Protein AF-A0A2N1RS63-F1 (afdb_monomer)

pLDDT: mean 92.83, std 6.6, range [53.0, 98.31]

Nearest PDB structures (foldseek):
  6zn5-assembly1_c  TM=2.636E-01  e=4.365E+00  Homo sapiens
  3guv-assembly1_A-2  TM=3.108E-01  e=6.113E+00  Streptococcus pneumoniae SP19-BS75
  8k2c-assembly1_Sa  TM=2.514E-01  e=6.538E+00  Homo sapiens
  7oyb-assembly1_a2  TM=2.329E-01  e=9.794E+00  Danio rerio

Mean predicted aligned error: 3.95 Å

Sequence (95 aa):
MKITLINPPIEDFYVTGIRRQPLGLLYIASALIKGGFKPVLLNCHSGKKSVMELPAEFSYLKPYINNSDPGIRFPYKNYTHYGMSWQEIERQIKD

Solvent-accessible surface area (backbone atoms only — not comparable to full-atom values): 584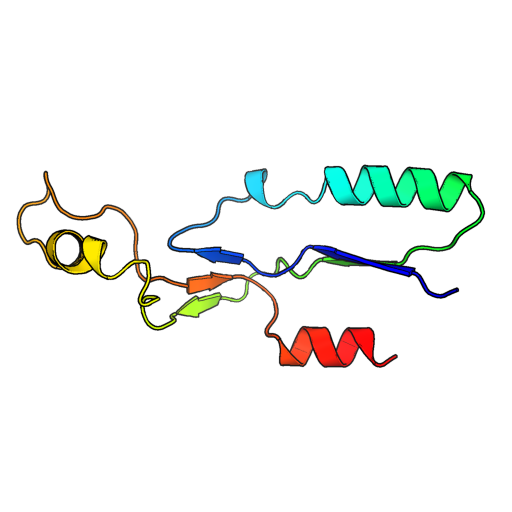7 Å² total; per-residue (Å²): 129,90,42,76,48,72,42,69,50,46,77,40,50,74,86,57,79,83,81,66,62,59,59,70,58,52,53,52,45,51,54,40,43,75,69,75,45,71,63,43,81,45,72,26,72,53,95,44,68,47,80,47,80,76,56,78,90,54,53,84,45,52,74,26,61,75,36,86,52,77,92,64,27,51,91,62,64,66,35,25,40,38,18,53,53,72,69,59,52,49,64,69,68,75,113

Structure (mmCIF, N/CA/C/O backbone):
data_AF-A0A2N1RS63-F1
#
_entry.id   AF-A0A2N1RS63-F1
#
loop_
_atom_site.group_PDB
_atom_site.id
_atom_site.type_symbol
_atom_site.label_atom_id
_atom_site.label_alt_id
_atom_site.label_comp_id
_atom_site.label_asym_id
_atom_site.label_entity_id
_atom_site.label_seq_id
_atom_site.pdbx_PDB_ins_code
_atom_site.Cartn_x
_atom_si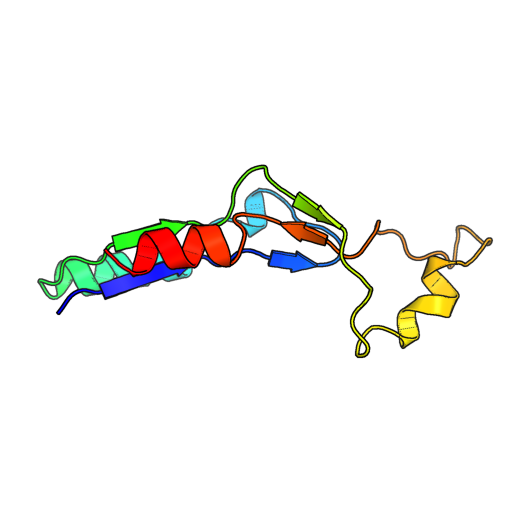te.Cartn_y
_atom_site.Cartn_z
_atom_site.occupancy
_atom_site.B_iso_or_equiv
_atom_site.auth_seq_id
_atom_site.auth_comp_id
_atom_site.auth_asym_id
_atom_site.auth_atom_id
_atom_site.pdbx_PDB_model_num
ATOM 1 N N . MET A 1 1 ? -16.466 -6.560 20.157 1.00 59.47 1 MET A N 1
ATOM 2 C CA . MET A 1 1 ? -15.737 -6.969 18.938 1.00 59.47 1 MET A CA 1
ATOM 3 C C . MET A 1 1 ? -14.688 -5.911 18.634 1.00 59.47 1 MET A C 1
ATOM 5 O O . MET A 1 1 ? -15.064 -4.748 18.531 1.00 59.47 1 MET A O 1
ATOM 9 N N . LYS A 1 2 ? -13.400 -6.273 18.569 1.00 85.50 2 LYS A N 1
ATOM 10 C CA . LYS A 1 2 ? -12.353 -5.369 18.066 1.00 85.50 2 LYS A CA 1
ATOM 11 C C . LYS A 1 2 ? -12.433 -5.384 16.533 1.00 85.50 2 LYS A C 1
ATOM 13 O O . LYS A 1 2 ? -12.480 -6.465 15.956 1.00 85.50 2 LYS A O 1
ATOM 18 N N . ILE A 1 3 ? -12.518 -4.217 15.894 1.00 95.06 3 ILE A N 1
ATOM 19 C CA . ILE A 1 3 ? -12.543 -4.091 14.429 1.00 95.06 3 ILE A CA 1
ATOM 20 C C . ILE A 1 3 ? -11.326 -3.273 14.018 1.00 95.06 3 ILE A C 1
ATOM 22 O O . ILE A 1 3 ? -11.190 -2.133 14.460 1.00 95.06 3 ILE A O 1
ATOM 26 N N . THR A 1 4 ? -10.491 -3.829 13.147 1.00 95.19 4 THR A N 1
ATOM 27 C CA . THR A 1 4 ? -9.344 -3.123 12.572 1.00 95.19 4 THR A CA 1
ATOM 28 C C . THR A 1 4 ? -9.540 -3.007 11.069 1.00 95.19 4 THR A C 1
ATOM 30 O O . THR A 1 4 ? -9.729 -4.001 10.373 1.00 95.19 4 THR A O 1
ATOM 33 N N . LEU A 1 5 ? -9.517 -1.778 10.573 1.00 96.50 5 LEU A N 1
ATOM 34 C CA . LEU A 1 5 ? -9.582 -1.441 9.160 1.00 96.50 5 LEU A CA 1
ATOM 35 C C . LEU A 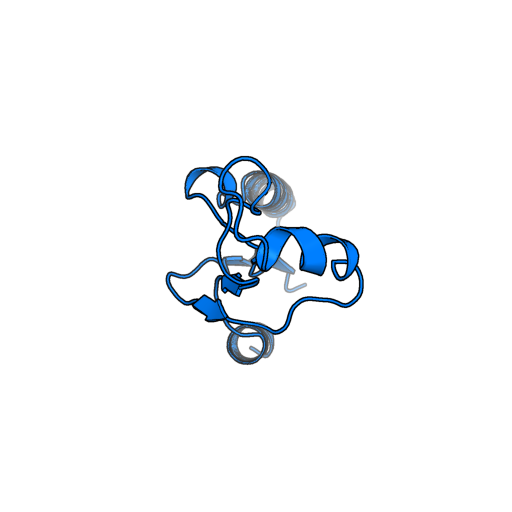1 5 ? -8.158 -1.199 8.678 1.00 96.50 5 LEU A C 1
ATOM 37 O O . LEU A 1 5 ? -7.496 -0.286 9.166 1.00 96.50 5 LEU A O 1
ATOM 41 N N . ILE A 1 6 ? -7.678 -2.016 7.747 1.00 95.62 6 ILE A N 1
ATOM 42 C CA . ILE A 1 6 ? -6.289 -1.966 7.289 1.00 95.62 6 ILE A CA 1
ATOM 43 C C . ILE A 1 6 ? -6.257 -1.359 5.894 1.00 95.62 6 ILE A C 1
ATOM 45 O O . ILE A 1 6 ? -6.887 -1.879 4.977 1.00 95.62 6 ILE A O 1
ATOM 49 N N . ASN A 1 7 ? -5.508 -0.270 5.739 1.00 95.81 7 ASN A N 1
ATOM 50 C CA . ASN A 1 7 ? -5.080 0.219 4.437 1.00 95.81 7 ASN A CA 1
ATOM 51 C C . ASN A 1 7 ? -3.689 -0.375 4.154 1.00 95.81 7 ASN A C 1
ATOM 53 O O . ASN A 1 7 ? -2.719 0.121 4.735 1.00 95.81 7 ASN A O 1
ATOM 57 N N . PRO A 1 8 ? -3.596 -1.466 3.374 1.00 95.44 8 PRO A N 1
ATOM 58 C CA . PRO A 1 8 ? -2.398 -2.301 3.290 1.00 95.44 8 PRO A CA 1
ATOM 59 C C . PRO A 1 8 ? -1.237 -1.592 2.577 1.00 95.44 8 PRO A C 1
ATOM 61 O O . PRO A 1 8 ? -1.451 -0.575 1.919 1.00 95.44 8 PRO A O 1
ATOM 64 N N . PRO A 1 9 ? 0.003 -2.101 2.690 1.00 95.88 9 PRO A N 1
ATOM 65 C CA . PRO A 1 9 ? 1.087 -1.675 1.812 1.00 95.88 9 PRO A CA 1
ATOM 66 C C . PRO A 1 9 ? 0.761 -2.023 0.349 1.00 95.88 9 PRO A C 1
ATOM 68 O O . PRO A 1 9 ? -0.117 -2.840 0.067 1.00 95.88 9 PRO A O 1
ATOM 71 N N . ILE A 1 10 ? 1.474 -1.397 -0.586 1.00 95.12 10 ILE A N 1
ATOM 72 C CA . ILE A 1 10 ? 1.281 -1.585 -2.031 1.00 9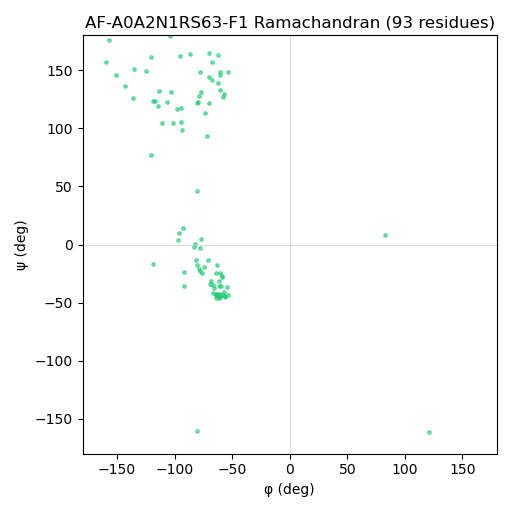5.12 10 ILE A CA 1
ATOM 73 C C . ILE A 1 10 ? 2.521 -2.250 -2.615 1.00 95.12 10 ILE A C 1
ATOM 75 O O . ILE A 1 10 ? 3.625 -1.764 -2.395 1.00 95.12 10 ILE A O 1
ATOM 79 N N . GLU A 1 11 ? 2.345 -3.294 -3.415 1.00 95.31 11 GLU A N 1
ATOM 80 C CA . GLU A 1 11 ? 3.416 -3.900 -4.208 1.00 95.31 11 GLU A CA 1
ATOM 81 C C . GLU A 1 11 ? 3.153 -3.615 -5.688 1.00 95.31 11 GLU A C 1
ATOM 83 O O . GLU A 1 11 ? 2.234 -4.167 -6.293 1.00 95.31 11 GLU A O 1
ATOM 88 N N . ASP A 1 12 ? 3.912 -2.678 -6.254 1.00 94.69 12 ASP A N 1
ATOM 89 C CA . ASP A 1 12 ? 3.719 -2.199 -7.626 1.00 94.69 12 ASP A CA 1
ATOM 90 C C . ASP A 1 12 ? 5.028 -1.593 -8.171 1.00 94.69 12 ASP A C 1
ATOM 92 O O . ASP A 1 12 ? 6.033 -1.475 -7.466 1.00 94.69 12 ASP A O 1
ATOM 96 N N . PHE A 1 13 ? 5.039 -1.179 -9.433 1.00 95.06 13 PHE A N 1
ATOM 97 C CA . PHE A 1 13 ? 6.160 -0.481 -10.062 1.00 95.06 13 PHE A CA 1
ATOM 98 C C . PHE A 1 13 ? 6.232 1.008 -9.699 1.00 95.06 13 PHE A C 1
ATOM 100 O O . PHE A 1 13 ? 7.282 1.641 -9.859 1.00 95.06 13 PHE A O 1
ATOM 107 N N . TYR A 1 14 ? 5.118 1.598 -9.253 1.00 91.12 14 TYR A N 1
ATOM 108 C CA . TYR A 1 14 ? 5.070 2.986 -8.804 1.00 91.12 14 TYR A CA 1
ATOM 109 C C . TYR A 1 14 ? 3.865 3.268 -7.900 1.00 91.12 14 TYR A C 1
ATOM 111 O O . TYR A 1 14 ? 2.830 2.619 -7.978 1.00 91.12 14 TYR A O 1
ATOM 119 N N . VAL A 1 15 ? 3.975 4.314 -7.077 1.00 90.38 15 VAL A N 1
ATOM 120 C CA . VAL 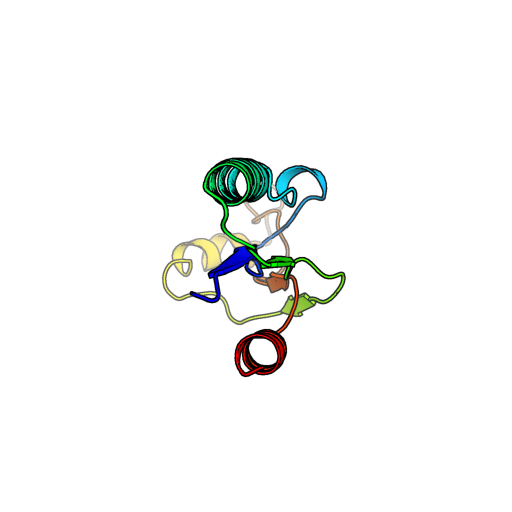A 1 15 ? 2.869 4.840 -6.262 1.00 90.38 15 VAL A CA 1
ATOM 121 C C . VAL A 1 15 ? 2.825 6.362 -6.337 1.00 90.38 15 VAL A C 1
ATOM 123 O O . VAL A 1 15 ? 3.852 7.023 -6.488 1.00 90.38 15 VAL A O 1
ATOM 126 N N . THR A 1 16 ? 1.632 6.943 -6.195 1.00 88.81 16 THR A N 1
ATOM 127 C CA . THR A 1 16 ? 1.441 8.403 -6.112 1.00 88.81 16 THR A CA 1
ATOM 128 C C . THR A 1 16 ? 0.689 8.775 -4.839 1.00 88.81 16 THR A C 1
ATOM 130 O O . THR A 1 16 ? -0.145 8.016 -4.354 1.00 88.81 16 THR A O 1
ATOM 133 N N . GLY A 1 17 ? 0.965 9.959 -4.284 1.00 84.06 17 GLY A N 1
ATOM 134 C CA . GLY A 1 17 ? 0.367 10.413 -3.023 1.00 84.06 17 GLY A CA 1
ATOM 135 C C . GLY A 1 17 ? -1.165 10.441 -3.024 1.00 84.06 17 GLY A C 1
ATOM 136 O O . GLY A 1 17 ? -1.781 10.019 -2.049 1.00 84.06 17 GLY A O 1
ATOM 137 N N . ILE A 1 18 ? -1.774 10.879 -4.128 1.00 85.00 18 ILE A N 1
ATOM 138 C CA . ILE A 1 18 ? -3.232 11.012 -4.247 1.00 85.00 18 ILE A CA 1
ATOM 139 C C . ILE A 1 18 ? -3.958 9.659 -4.246 1.00 85.00 18 ILE A C 1
ATOM 141 O O . ILE A 1 18 ? -5.051 9.551 -3.704 1.00 85.00 18 ILE A O 1
ATOM 145 N N . ARG A 1 19 ? -3.326 8.601 -4.772 1.00 80.88 19 ARG A N 1
ATOM 146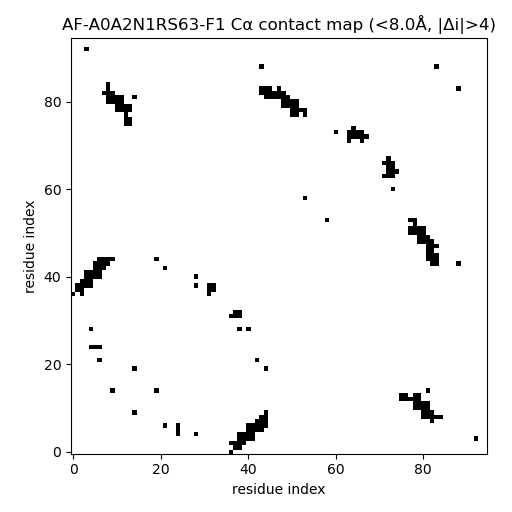 C CA . ARG A 1 19 ? -3.899 7.243 -4.824 1.00 80.88 19 ARG A CA 1
ATOM 147 C C . ARG A 1 19 ? -3.734 6.458 -3.520 1.00 80.88 19 ARG A C 1
ATOM 149 O O . ARG A 1 19 ? -4.166 5.319 -3.433 1.00 80.88 19 ARG A O 1
ATOM 156 N N . ARG A 1 20 ? -3.113 7.064 -2.504 1.00 87.50 20 ARG A N 1
ATOM 157 C CA . ARG A 1 20 ? -2.842 6.440 -1.201 1.00 87.50 20 ARG A CA 1
ATOM 158 C C . ARG A 1 20 ? -3.870 6.785 -0.123 1.00 87.50 20 ARG A C 1
ATOM 160 O O . ARG A 1 20 ? -3.669 6.398 1.026 1.00 87.50 20 ARG A O 1
ATOM 167 N N . GLN A 1 21 ? -4.922 7.529 -0.466 1.00 90.12 21 GLN A N 1
ATOM 168 C CA . GLN A 1 21 ? -5.942 7.964 0.486 1.00 90.12 21 GLN A CA 1
ATOM 169 C C . GLN A 1 21 ? -6.955 6.835 0.746 1.00 90.12 21 GLN A C 1
ATOM 171 O O . GLN A 1 21 ? -7.617 6.398 -0.197 1.00 90.12 21 GLN A O 1
ATOM 176 N N . PRO A 1 22 ? -7.146 6.383 1.999 1.00 94.44 22 PRO A N 1
ATOM 177 C CA . PRO A 1 22 ? -8.037 5.270 2.329 1.00 94.44 22 PRO A CA 1
ATOM 178 C C . PRO A 1 22 ? -9.517 5.697 2.398 1.00 94.44 22 PRO A C 1
ATOM 180 O O . PRO A 1 22 ? -10.221 5.355 3.344 1.00 94.44 22 PRO A O 1
ATOM 183 N N . LEU A 1 23 ? -10.010 6.465 1.418 1.00 94.44 23 LEU A N 1
ATOM 184 C CA . LEU A 1 23 ? -11.345 7.087 1.458 1.00 94.44 23 LEU A CA 1
ATOM 185 C C . LEU A 1 23 ? -12.473 6.067 1.673 1.00 94.44 23 LEU A C 1
ATOM 187 O O . LEU A 1 23 ? -13.334 6.274 2.524 1.00 94.44 23 LEU A O 1
ATOM 191 N N . GLY A 1 24 ? -12.429 4.932 0.968 1.00 95.00 24 GLY A N 1
ATOM 192 C CA . GLY A 1 24 ? -13.403 3.852 1.151 1.00 95.00 24 GLY A CA 1
ATOM 193 C C . GLY A 1 24 ? -13.404 3.284 2.5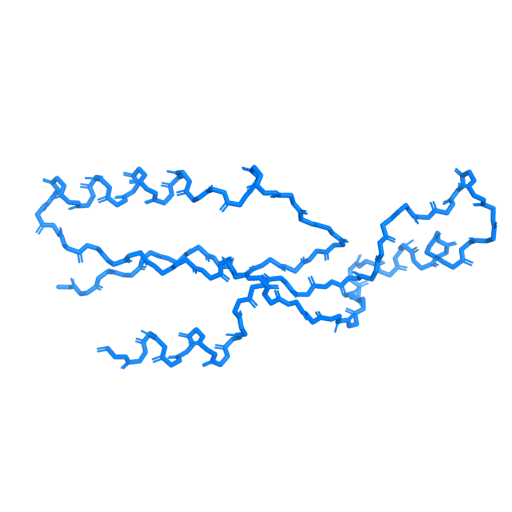75 1.00 95.00 24 GLY A C 1
ATOM 194 O O . GLY A 1 24 ? -14.466 3.105 3.169 1.00 95.00 24 GLY A O 1
ATOM 195 N N . LEU A 1 25 ? -12.221 3.080 3.167 1.00 96.69 25 LEU A N 1
ATOM 196 C CA . LEU A 1 25 ? -12.096 2.615 4.553 1.00 96.69 25 LEU A CA 1
ATOM 197 C C . LEU A 1 25 ? -12.597 3.661 5.551 1.00 96.69 25 LEU A C 1
ATOM 199 O O . LEU A 1 25 ? -13.200 3.289 6.552 1.00 96.69 25 LEU A O 1
ATOM 203 N N . LEU A 1 26 ? -12.406 4.955 5.280 1.00 97.19 26 LEU A N 1
ATOM 204 C CA . LEU A 1 26 ? -12.945 6.029 6.119 1.00 97.19 26 LEU A CA 1
ATOM 205 C C . LEU A 1 26 ? -14.481 6.061 6.092 1.00 97.19 26 LEU A C 1
ATOM 207 O O . LEU A 1 26 ? -15.104 6.272 7.134 1.00 97.19 26 LEU A O 1
ATOM 211 N N . TYR A 1 27 ? -15.108 5.790 4.942 1.00 98.06 27 TYR A N 1
ATOM 212 C CA . TYR A 1 27 ? -16.565 5.641 4.869 1.00 98.06 27 TYR A CA 1
ATOM 213 C C . TYR A 1 27 ? -17.061 4.437 5.675 1.00 98.06 27 TYR A C 1
ATOM 215 O O . TYR A 1 27 ? -18.017 4.568 6.441 1.00 98.06 27 TYR A O 1
ATOM 223 N N . ILE A 1 28 ? -16.376 3.294 5.575 1.00 98.06 28 ILE A N 1
ATOM 224 C CA . ILE A 1 28 ? -16.682 2.101 6.379 1.00 98.06 28 ILE A CA 1
ATOM 225 C C . ILE A 1 28 ? -16.514 2.402 7.874 1.00 98.06 28 ILE A C 1
ATOM 227 O O . ILE A 1 28 ? -17.402 2.092 8.667 1.00 98.06 28 ILE A O 1
ATOM 231 N N . ALA A 1 29 ? -15.420 3.063 8.264 1.00 97.75 29 ALA A N 1
ATOM 232 C CA . ALA A 1 29 ? -15.176 3.475 9.643 1.00 97.75 29 ALA A CA 1
ATOM 233 C C . ALA A 1 29 ? -16.323 4.343 10.174 1.00 97.75 29 ALA A C 1
ATOM 235 O O . ALA A 1 29 ? -16.828 4.095 11.267 1.00 97.75 29 ALA A O 1
ATOM 236 N N . SER A 1 30 ? -16.783 5.317 9.382 1.00 98.19 30 SER A N 1
ATOM 237 C CA . SER A 1 30 ? -17.904 6.187 9.747 1.00 98.19 30 SER A CA 1
ATOM 238 C C . SER A 1 30 ? -19.201 5.402 9.968 1.00 98.19 30 SER A C 1
ATOM 240 O O . SER A 1 30 ? -19.889 5.625 10.965 1.00 98.19 30 SER A O 1
ATOM 242 N N . ALA A 1 31 ? -19.522 4.456 9.081 1.00 98.31 31 ALA A N 1
ATOM 243 C CA . ALA A 1 31 ? -20.706 3.610 9.220 1.00 98.31 31 ALA A CA 1
ATOM 244 C C . ALA A 1 31 ? -20.645 2.739 10.488 1.00 98.31 31 ALA A C 1
ATOM 246 O O . ALA A 1 31 ? -21.623 2.657 11.230 1.00 98.31 31 ALA A O 1
ATOM 247 N N . LEU A 1 32 ? -19.481 2.155 10.785 1.00 97.81 32 LEU A N 1
ATOM 248 C CA . LEU A 1 32 ? -19.255 1.362 11.995 1.00 97.81 32 LEU A CA 1
ATOM 249 C C . LEU A 1 32 ? -19.380 2.201 13.273 1.00 97.81 32 LEU A C 1
ATOM 251 O O . LEU A 1 32 ? -20.024 1.766 14.225 1.00 97.81 32 LEU A O 1
ATOM 255 N N . ILE A 1 33 ? -18.820 3.414 13.281 1.00 97.69 33 ILE A N 1
ATOM 256 C CA . ILE A 1 33 ? -18.943 4.353 14.406 1.00 97.69 33 ILE A CA 1
ATOM 257 C C . ILE A 1 33 ? -20.416 4.702 14.655 1.00 97.69 33 ILE A C 1
ATOM 259 O O . ILE A 1 33 ? -20.873 4.648 15.795 1.00 97.69 33 ILE A O 1
ATOM 263 N N . LYS A 1 34 ? -21.188 4.993 13.597 1.00 98.25 34 LYS A N 1
ATOM 264 C CA . LYS A 1 34 ? -22.639 5.237 13.703 1.00 98.25 34 LYS A CA 1
ATOM 265 C C . LYS A 1 34 ? -23.406 4.023 14.235 1.00 98.25 34 LYS A C 1
ATOM 267 O O . LYS A 1 34 ? -24.402 4.198 14.927 1.00 98.25 34 LYS A O 1
ATOM 272 N N . GLY A 1 35 ? -22.930 2.813 13.947 1.00 96.88 35 GLY A N 1
ATOM 273 C CA . GLY A 1 35 ? -23.464 1.559 14.483 1.00 96.88 35 GLY A CA 1
ATOM 274 C C . GLY A 1 35 ? -23.054 1.243 15.928 1.00 96.88 35 GLY A C 1
ATOM 275 O O . GLY A 1 35 ? -23.362 0.157 16.407 1.00 96.88 35 GLY A O 1
ATOM 276 N N . GLY A 1 36 ? -22.343 2.141 16.621 1.00 97.44 36 GLY A N 1
ATOM 277 C CA . GLY A 1 36 ? -21.903 1.941 18.007 1.00 97.44 36 GLY A CA 1
ATOM 278 C C . GLY A 1 36 ? -20.615 1.125 18.163 1.00 97.44 36 GLY A C 1
ATOM 279 O O . GLY A 1 36 ? -20.228 0.789 19.285 1.00 97.44 36 GLY A O 1
ATOM 280 N N . PHE A 1 37 ? -19.921 0.813 17.066 1.00 97.69 37 PHE A N 1
ATOM 281 C CA . PHE A 1 37 ? -18.622 0.142 17.104 1.00 97.69 37 PHE A CA 1
ATOM 282 C C . PHE A 1 37 ? -17.470 1.145 17.248 1.00 97.69 37 PHE A C 1
ATOM 284 O O . PHE A 1 37 ? -17.607 2.339 16.994 1.00 97.69 37 PHE A O 1
ATOM 291 N N . LYS A 1 38 ? -16.294 0.639 17.631 1.00 96.06 38 LYS A N 1
ATOM 292 C CA . LYS A 1 38 ? -15.057 1.422 17.765 1.00 96.06 38 LYS A CA 1
ATOM 293 C C . LYS A 1 38 ? -13.978 0.848 16.837 1.00 96.06 38 LYS A C 1
ATOM 295 O O . LYS A 1 38 ? -13.136 0.085 17.312 1.00 96.06 38 LYS A O 1
ATOM 300 N N . PRO A 1 39 ? -14.041 1.115 15.518 1.00 96.44 39 PRO A N 1
ATOM 301 C CA . PRO A 1 39 ? -13.026 0.636 14.591 1.00 96.44 39 PRO A CA 1
ATOM 302 C C . PRO A 1 39 ? -11.699 1.375 14.798 1.00 96.44 39 PRO A C 1
ATOM 304 O O . PRO A 1 39 ? -11.683 2.580 15.046 1.00 96.44 39 PRO A O 1
ATOM 307 N N . VAL A 1 40 ? -10.590 0.661 14.638 1.00 95.38 40 VAL A N 1
ATOM 308 C CA . VAL A 1 40 ? -9.237 1.226 14.573 1.00 95.38 40 VAL A CA 1
ATOM 309 C C . VAL A 1 40 ? -8.793 1.234 13.115 1.00 95.38 40 VAL A C 1
ATOM 311 O O . VAL A 1 40 ? -8.925 0.225 12.428 1.00 95.38 40 VAL A O 1
ATOM 314 N N . LEU A 1 41 ? -8.275 2.362 12.628 1.00 95.12 41 LEU A N 1
ATOM 315 C CA . LEU A 1 41 ? -7.686 2.450 11.292 1.00 95.12 41 LEU A CA 1
ATOM 316 C C . LEU A 1 41 ? -6.173 2.231 11.381 1.00 95.12 41 LEU A C 1
ATOM 318 O O . LEU A 1 41 ? -5.465 3.044 11.971 1.00 95.12 41 LEU A O 1
ATOM 322 N N . LEU A 1 42 ? -5.687 1.177 10.735 1.00 95.62 42 LEU A N 1
ATOM 323 C CA . LEU A 1 42 ? -4.271 0.914 10.526 1.00 95.62 42 LEU A CA 1
ATOM 324 C C . LEU A 1 42 ? -3.892 1.314 9.098 1.00 95.62 42 LEU A C 1
ATOM 326 O O . LEU A 1 42 ? -4.219 0.621 8.136 1.00 95.62 42 LEU A O 1
ATOM 330 N N . ASN A 1 43 ? -3.209 2.451 8.952 1.00 94.94 43 ASN A N 1
ATOM 331 C CA . ASN A 1 43 ? -2.713 2.906 7.658 1.00 94.94 43 ASN A CA 1
ATOM 332 C C . ASN A 1 43 ? -1.258 2.472 7.435 1.00 94.94 43 ASN A C 1
ATOM 334 O O . ASN A 1 43 ? -0.341 3.076 7.986 1.00 94.94 43 ASN A O 1
ATOM 338 N N . CYS A 1 44 ? -1.044 1.463 6.589 1.00 95.75 44 CYS A N 1
ATOM 339 C CA . CYS A 1 44 ? 0.279 0.907 6.305 1.00 95.75 44 CYS A CA 1
ATOM 340 C C . CYS A 1 44 ? 1.060 1.692 5.240 1.00 95.75 44 CYS A C 1
ATOM 342 O O . CYS A 1 44 ? 2.214 1.365 4.956 1.00 95.75 44 CYS A O 1
ATOM 344 N N . HIS A 1 45 ? 0.478 2.740 4.649 1.00 93.88 45 HIS A N 1
ATOM 345 C CA . HIS A 1 45 ? 1.188 3.620 3.723 1.00 93.88 45 HIS A CA 1
ATOM 346 C C . HIS A 1 45 ? 2.195 4.501 4.480 1.00 93.88 45 HIS A C 1
ATOM 348 O O . HIS A 1 45 ? 1.868 5.589 4.950 1.00 93.88 45 HIS A O 1
ATOM 354 N N . SER A 1 46 ? 3.441 4.039 4.565 1.00 88.00 46 SER A N 1
ATOM 355 C CA . SER A 1 46 ? 4.571 4.780 5.135 1.00 88.00 46 SER A CA 1
ATOM 356 C C . SER A 1 46 ? 5.503 5.334 4.040 1.00 88.00 46 SER A C 1
ATOM 358 O O . SER A 1 46 ? 5.275 5.149 2.843 1.00 88.00 46 SER A O 1
ATOM 360 N N . GLY A 1 47 ? 6.564 6.045 4.438 1.00 88.31 47 GLY A N 1
ATOM 361 C CA . GLY A 1 47 ? 7.636 6.470 3.525 1.00 88.31 47 GLY A CA 1
ATOM 362 C C . GLY A 1 47 ? 8.635 5.361 3.169 1.00 88.31 47 GLY A C 1
ATOM 363 O O . GLY A 1 47 ? 9.557 5.606 2.392 1.00 88.31 47 GLY A O 1
ATOM 364 N N . LYS A 1 48 ? 8.484 4.160 3.745 1.00 93.62 48 LYS A N 1
ATOM 365 C CA . LYS A 1 48 ? 9.391 3.031 3.527 1.00 93.62 48 LYS A CA 1
ATOM 366 C C . LYS A 1 48 ? 9.113 2.363 2.185 1.00 93.62 48 LYS A C 1
ATOM 368 O O . LYS A 1 48 ? 7.977 2.334 1.709 1.00 93.62 48 LYS A O 1
ATOM 373 N N . LYS A 1 49 ? 10.171 1.821 1.585 1.00 94.56 49 LYS A N 1
ATOM 374 C CA . LYS A 1 49 ? 10.080 1.004 0.379 1.00 94.56 49 LYS A CA 1
ATOM 375 C C . LYS A 1 49 ? 11.203 -0.022 0.318 1.00 94.56 49 LYS A C 1
ATOM 377 O O . LYS A 1 49 ? 12.326 0.286 0.719 1.00 94.56 49 LYS A O 1
ATOM 382 N N . SER A 1 50 ? 10.916 -1.189 -0.238 1.00 95.75 50 SER A N 1
ATOM 383 C CA . SER A 1 50 ? 11.906 -2.230 -0.515 1.00 95.75 50 SER A CA 1
ATOM 384 C C . SER A 1 50 ? 11.676 -2.804 -1.905 1.00 95.75 50 SER A C 1
ATOM 386 O O . SER A 1 50 ? 10.568 -3.220 -2.234 1.00 95.75 50 SER A O 1
ATOM 388 N N . VAL A 1 51 ? 12.725 -2.799 -2.726 1.00 96.00 51 VAL A N 1
ATOM 389 C CA . VAL A 1 51 ? 12.695 -3.433 -4.049 1.00 96.00 51 VAL A CA 1
ATOM 390 C C . VAL A 1 51 ? 12.469 -4.933 -3.874 1.00 96.00 51 VAL A C 1
ATOM 392 O O . VAL A 1 51 ? 13.042 -5.538 -2.969 1.00 96.00 51 VAL A O 1
ATOM 395 N N . MET A 1 52 ? 11.634 -5.503 -4.735 1.00 95.31 52 MET A N 1
ATOM 396 C CA . MET A 1 52 ? 11.295 -6.919 -4.757 1.00 95.31 52 MET A CA 1
ATOM 397 C C . MET A 1 52 ? 11.665 -7.536 -6.102 1.00 95.31 52 MET A C 1
ATOM 399 O O . MET A 1 52 ? 11.816 -6.839 -7.108 1.00 95.31 52 MET A O 1
ATOM 403 N N . GLU A 1 53 ? 11.761 -8.862 -6.109 1.00 95.06 53 GLU A N 1
ATOM 404 C CA . GLU A 1 53 ? 11.768 -9.632 -7.347 1.00 95.06 53 GLU A CA 1
ATOM 405 C C . GLU A 1 53 ? 10.468 -9.412 -8.125 1.00 95.06 53 GLU A C 1
ATOM 407 O O . GLU A 1 53 ? 9.405 -9.190 -7.544 1.00 95.06 53 GLU A O 1
ATOM 412 N N . LEU A 1 54 ? 10.563 -9.481 -9.452 1.00 95.00 54 LEU A N 1
ATOM 413 C CA . LEU A 1 54 ? 9.414 -9.351 -10.340 1.00 95.00 54 LEU A CA 1
ATOM 414 C C . LEU A 1 54 ? 8.510 -10.597 -10.214 1.00 95.00 54 LEU A C 1
ATOM 416 O O . LEU A 1 54 ? 8.990 -11.697 -10.506 1.00 95.00 54 LEU A O 1
ATOM 420 N N . PRO A 1 55 ? 7.220 -10.449 -9.851 1.00 95.88 55 PRO A N 1
ATOM 421 C CA . PRO A 1 55 ? 6.267 -11.556 -9.809 1.00 95.88 55 PRO A CA 1
ATOM 422 C C . PRO A 1 55 ? 6.200 -12.332 -11.127 1.00 95.88 55 PRO A C 1
ATOM 424 O O . PRO A 1 55 ? 6.370 -11.767 -12.215 1.00 95.88 55 PRO A O 1
ATOM 427 N N . ALA A 1 56 ? 5.929 -13.635 -11.039 1.00 96.06 56 ALA A N 1
ATOM 428 C CA . ALA A 1 56 ? 5.898 -14.518 -12.203 1.00 96.06 56 ALA A CA 1
ATOM 429 C C . ALA A 1 56 ? 4.851 -14.061 -13.231 1.00 96.06 56 ALA A C 1
ATOM 431 O O . ALA A 1 56 ? 5.111 -14.098 -14.436 1.00 96.06 56 ALA A O 1
ATOM 432 N N . GLU A 1 57 ? 3.728 -13.539 -12.746 1.00 96.19 57 GLU A N 1
ATOM 433 C CA . GLU A 1 57 ? 2.610 -12.964 -13.491 1.00 96.19 57 GLU A CA 1
ATOM 434 C C . GLU A 1 57 ? 3.042 -11.789 -14.374 1.00 96.19 57 GLU A C 1
ATOM 436 O O . GLU A 1 57 ? 2.461 -11.570 -15.433 1.00 96.19 57 GLU A O 1
ATOM 441 N N . PHE A 1 58 ? 4.100 -11.071 -13.988 1.00 95.25 58 PHE A N 1
ATOM 442 C CA . PHE A 1 58 ? 4.665 -9.956 -14.746 1.00 95.25 58 PHE A CA 1
ATOM 443 C C . PHE A 1 58 ? 5.857 -10.353 -15.621 1.00 95.25 58 PHE A C 1
ATOM 445 O O . PHE A 1 58 ? 6.508 -9.489 -16.208 1.00 95.25 58 PHE A O 1
ATOM 452 N N . SER A 1 59 ? 6.145 -11.649 -15.785 1.00 93.75 59 SER A N 1
ATOM 453 C CA . SER A 1 59 ? 7.274 -12.108 -16.610 1.00 93.75 59 SER A CA 1
ATOM 454 C C . SER A 1 59 ? 7.196 -11.639 -18.065 1.00 93.75 59 SER A C 1
ATOM 456 O O . SER A 1 59 ? 8.238 -11.452 -18.692 1.00 93.75 59 SER A O 1
ATOM 458 N N . TYR A 1 60 ? 5.991 -11.384 -18.588 1.00 93.81 60 TYR A N 1
ATOM 459 C CA . TYR A 1 60 ? 5.788 -10.823 -19.927 1.00 93.81 60 TYR A CA 1
ATOM 460 C C . TYR A 1 60 ? 6.379 -9.412 -20.089 1.00 93.81 60 TYR A C 1
ATOM 462 O O . TYR A 1 60 ? 6.606 -8.976 -21.214 1.00 93.81 60 TYR A O 1
ATOM 470 N N . LEU A 1 61 ? 6.667 -8.704 -18.989 1.00 94.44 61 LEU A N 1
ATOM 471 C CA . LEU A 1 61 ? 7.298 -7.384 -19.008 1.00 94.44 61 LEU A CA 1
ATOM 472 C C . LEU A 1 61 ? 8.821 -7.445 -19.185 1.00 94.44 61 LEU A C 1
ATOM 474 O O . LEU A 1 61 ? 9.421 -6.443 -19.568 1.00 94.44 61 LEU A O 1
ATOM 478 N N . LYS A 1 62 ? 9.467 -8.599 -18.953 1.00 92.19 62 LYS A N 1
ATOM 479 C CA . LYS A 1 62 ? 10.937 -8.740 -19.012 1.00 92.19 62 LYS A CA 1
ATOM 480 C C . LYS A 1 62 ? 11.560 -8.245 -20.331 1.00 92.19 62 LYS A C 1
ATOM 482 O O . LYS A 1 62 ? 12.560 -7.528 -20.246 1.00 92.19 62 LYS A O 1
ATOM 487 N N . PRO A 1 63 ? 10.992 -8.533 -21.524 1.00 92.56 63 PRO A N 1
ATOM 488 C CA . PRO A 1 63 ? 11.525 -8.014 -22.787 1.00 92.56 63 PRO A CA 1
ATOM 489 C C . PRO A 1 63 ? 11.463 -6.484 -22.908 1.00 92.56 63 PRO A C 1
ATOM 491 O O . PRO A 1 63 ? 12.248 -5.902 -23.649 1.00 92.56 63 PRO A O 1
ATOM 494 N N . TYR A 1 64 ? 10.545 -5.831 -22.189 1.00 94.00 64 TYR A N 1
ATOM 495 C CA . TYR A 1 64 ? 10.356 -4.377 -22.207 1.00 94.00 64 TYR A CA 1
ATOM 496 C C . TYR A 1 64 ? 11.177 -3.676 -21.119 1.00 94.00 64 TYR A C 1
ATOM 498 O O . TYR A 1 64 ? 11.691 -2.585 -21.344 1.00 94.00 64 TYR A O 1
ATOM 506 N N . ILE A 1 65 ? 11.337 -4.298 -19.947 1.00 91.69 65 ILE A N 1
ATOM 507 C CA . ILE A 1 65 ? 12.134 -3.758 -18.832 1.00 91.69 65 ILE A CA 1
ATOM 508 C C . ILE A 1 65 ? 13.610 -3.633 -19.224 1.00 91.69 65 ILE A C 1
ATOM 510 O O . ILE A 1 65 ? 14.226 -2.598 -18.980 1.00 91.69 65 ILE A O 1
ATOM 514 N N . ASN A 1 66 ? 14.159 -4.653 -19.886 1.00 84.44 66 ASN A N 1
ATOM 515 C CA . ASN A 1 66 ? 15.566 -4.687 -20.295 1.00 84.44 66 ASN A CA 1
ATOM 516 C C . ASN A 1 66 ? 15.796 -4.154 -21.721 1.00 84.44 66 ASN A C 1
ATOM 518 O O . ASN A 1 66 ? 16.852 -4.394 -22.304 1.00 84.44 66 ASN A O 1
ATOM 522 N N . ASN A 1 67 ? 14.811 -3.465 -22.308 1.00 91.38 67 ASN A N 1
ATOM 523 C CA . ASN A 1 67 ? 14.903 -2.998 -23.687 1.00 91.38 67 ASN A CA 1
ATOM 524 C C . ASN A 1 67 ? 15.800 -1.755 -23.801 1.00 91.38 67 ASN A C 1
ATOM 526 O O . ASN A 1 67 ? 15.643 -0.787 -23.051 1.00 91.38 67 ASN A O 1
ATOM 530 N N . SER A 1 68 ? 16.733 -1.769 -24.753 1.00 90.75 68 SER A N 1
ATOM 531 C CA . SER A 1 68 ? 17.618 -0.636 -25.029 1.00 90.75 68 SER A CA 1
ATOM 532 C C . SER A 1 68 ? 16.921 0.496 -25.790 1.00 90.75 68 SER A C 1
ATOM 534 O O . SER A 1 68 ? 17.338 1.644 -25.639 1.00 90.75 68 SER A O 1
ATOM 536 N N . ASP A 1 69 ? 15.853 0.209 -26.545 1.00 94.81 69 ASP A N 1
ATOM 537 C CA . ASP A 1 69 ? 15.054 1.201 -27.269 1.00 94.81 69 ASP A CA 1
ATOM 538 C C . ASP A 1 69 ? 14.168 2.008 -26.296 1.00 94.81 69 ASP A C 1
ATOM 540 O O . ASP A 1 69 ? 13.222 1.458 -25.720 1.00 94.81 69 ASP A O 1
ATOM 544 N N . PRO A 1 70 ? 14.411 3.321 -26.109 1.00 88.94 70 PRO A N 1
ATOM 545 C CA . PRO A 1 70 ? 13.607 4.156 -25.221 1.00 88.94 70 PRO A CA 1
ATOM 546 C C . PRO A 1 70 ? 12.123 4.249 -25.601 1.00 88.94 70 PRO A C 1
ATOM 548 O O . PRO A 1 70 ? 11.316 4.530 -24.719 1.00 88.94 70 PRO A O 1
ATOM 551 N N . GLY A 1 71 ? 11.759 4.037 -26.872 1.00 91.44 71 GLY A N 1
ATOM 552 C CA . GLY A 1 71 ? 10.370 4.086 -27.339 1.00 91.44 71 GLY A CA 1
ATOM 553 C C . GLY A 1 71 ? 9.535 2.873 -26.923 1.00 91.44 71 GLY A C 1
ATOM 554 O O . GLY A 1 71 ? 8.309 2.945 -26.911 1.00 91.44 71 GLY A O 1
ATOM 555 N N . ILE A 1 72 ? 10.198 1.771 -26.561 1.00 89.88 72 ILE A N 1
ATOM 556 C CA . ILE A 1 72 ? 9.574 0.485 -26.206 1.00 89.88 72 ILE A CA 1
ATOM 557 C C . ILE A 1 72 ? 9.908 0.087 -24.759 1.00 89.88 72 ILE A C 1
ATOM 559 O O . ILE A 1 72 ? 9.236 -0.759 -24.162 1.00 89.88 72 ILE A O 1
ATOM 563 N N . ARG A 1 73 ? 10.937 0.705 -24.166 1.00 94.44 73 ARG A N 1
ATOM 564 C CA . ARG A 1 73 ? 11.371 0.431 -22.799 1.00 94.44 73 ARG A CA 1
ATOM 565 C C . ARG A 1 73 ? 10.267 0.737 -21.794 1.00 94.44 73 ARG A C 1
ATOM 567 O O . ARG A 1 73 ? 9.671 1.814 -21.794 1.00 94.44 73 ARG A O 1
ATOM 574 N N . PHE A 1 74 ? 10.055 -0.204 -20.881 1.00 94.25 74 PHE A N 1
ATOM 575 C CA . PHE A 1 74 ? 9.107 -0.050 -19.788 1.00 94.25 74 PHE A CA 1
ATOM 576 C C . PHE A 1 74 ? 9.462 1.190 -18.941 1.00 94.25 74 PHE A C 1
ATOM 578 O O . PHE A 1 74 ? 10.611 1.331 -18.515 1.00 94.25 74 PHE A O 1
ATOM 585 N N . PRO A 1 75 ? 8.514 2.113 -18.701 1.00 91.00 75 PRO A N 1
ATOM 586 C CA . PRO A 1 75 ? 8.841 3.438 -18.173 1.00 91.00 75 PRO A CA 1
ATOM 587 C C . PRO A 1 75 ? 9.041 3.470 -16.652 1.00 91.00 75 P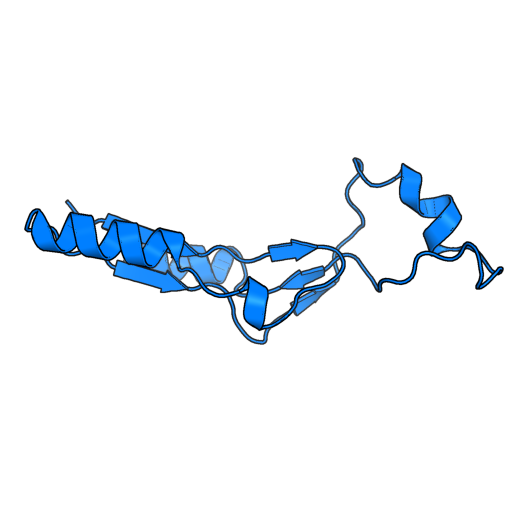RO A C 1
ATOM 589 O O . PRO A 1 75 ? 9.528 4.469 -16.118 1.00 91.00 75 PRO A O 1
ATOM 592 N N . TYR A 1 76 ? 8.644 2.415 -15.939 1.00 91.50 76 TYR A N 1
ATOM 593 C CA . TYR A 1 76 ? 8.712 2.370 -14.482 1.00 91.50 76 TYR A CA 1
ATOM 594 C C . TYR A 1 76 ? 9.985 1.682 -13.979 1.00 91.50 76 TYR A C 1
ATOM 596 O O . TYR A 1 76 ? 10.687 0.993 -14.716 1.00 91.50 76 TYR A O 1
ATOM 604 N N . LYS A 1 77 ? 10.297 1.917 -12.699 1.00 84.12 77 LYS A N 1
ATOM 605 C CA . LYS A 1 77 ? 11.465 1.340 -12.020 1.00 84.12 77 LYS A CA 1
ATOM 606 C C . LYS A 1 77 ? 11.168 -0.098 -11.572 1.00 84.12 77 LYS A C 1
ATOM 608 O O . LYS A 1 77 ? 10.255 -0.741 -12.071 1.00 84.12 77 LYS A O 1
ATOM 613 N N . ASN A 1 78 ? 11.950 -0.597 -10.622 1.00 93.00 78 ASN A N 1
ATOM 614 C CA . ASN A 1 78 ? 11.788 -1.933 -10.068 1.00 93.00 78 ASN A CA 1
ATOM 615 C C . ASN A 1 78 ? 10.421 -2.114 -9.399 1.00 93.00 78 ASN A C 1
ATOM 617 O O . ASN A 1 78 ? 9.923 -1.198 -8.735 1.00 93.00 78 ASN A O 1
ATOM 621 N N . TYR A 1 79 ? 9.882 -3.328 -9.501 1.00 96.31 79 TYR A N 1
ATOM 622 C CA . TYR A 1 79 ? 8.761 -3.758 -8.675 1.00 96.31 79 TYR A CA 1
ATOM 623 C C . TYR A 1 79 ? 9.141 -3.612 -7.196 1.00 96.31 79 TYR A C 1
ATOM 625 O O . TYR A 1 79 ? 10.246 -3.973 -6.783 1.00 96.31 79 TYR A O 1
ATOM 633 N N . THR A 1 80 ? 8.289 -2.957 -6.417 1.00 96.50 80 THR A N 1
ATOM 634 C CA . THR A 1 80 ? 8.658 -2.441 -5.100 1.00 96.50 80 THR A CA 1
ATOM 635 C C . THR A 1 80 ? 7.496 -2.592 -4.129 1.00 96.50 80 THR A C 1
ATOM 637 O O . THR A 1 80 ? 6.366 -2.229 -4.441 1.00 96.50 80 THR A O 1
ATOM 640 N N . HIS A 1 81 ? 7.803 -3.044 -2.916 1.00 96.88 81 HIS A N 1
ATOM 641 C CA . HIS A 1 81 ? 6.916 -2.951 -1.765 1.00 96.88 81 HIS A CA 1
ATOM 642 C C . HIS A 1 81 ? 6.981 -1.539 -1.184 1.00 96.88 81 HIS A C 1
ATOM 644 O O . HIS A 1 81 ? 8.056 -1.069 -0.806 1.00 96.88 81 HIS A O 1
ATOM 650 N N . TYR A 1 82 ? 5.843 -0.863 -1.093 1.00 96.12 82 TYR A N 1
ATOM 651 C CA . TYR A 1 82 ? 5.681 0.480 -0.552 1.00 96.12 82 TYR A CA 1
ATOM 652 C C . TYR A 1 82 ? 4.837 0.435 0.717 1.00 96.12 82 TYR A C 1
ATOM 654 O O . TYR A 1 82 ? 3.650 0.109 0.677 1.00 96.12 82 TYR A O 1
ATOM 662 N N . GLY A 1 83 ? 5.425 0.864 1.831 1.00 95.56 83 GLY A N 1
ATOM 663 C CA . GLY A 1 83 ? 4.749 0.917 3.118 1.00 95.56 83 GLY A CA 1
ATOM 664 C C . GLY A 1 83 ? 5.424 0.080 4.195 1.00 95.56 83 GLY A C 1
ATOM 665 O O . GLY A 1 83 ? 6.623 -0.186 4.149 1.00 95.56 83 GLY A O 1
ATOM 666 N N . MET A 1 84 ? 4.654 -0.215 5.238 1.00 96.81 84 MET A N 1
ATOM 667 C CA . MET A 1 84 ? 5.090 -1.029 6.374 1.00 96.81 84 MET A CA 1
ATOM 668 C C . 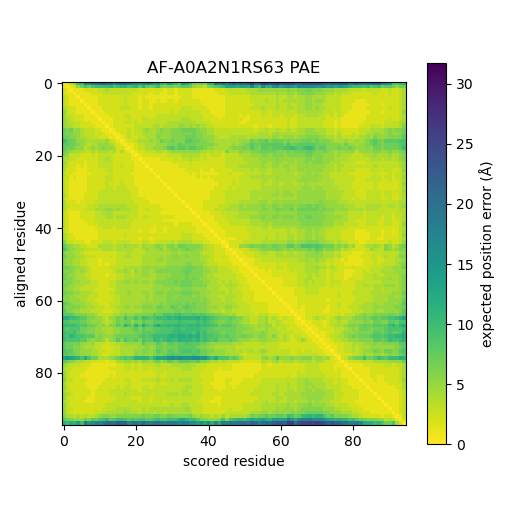MET A 1 84 ? 5.315 -2.479 5.957 1.00 96.81 84 MET A C 1
ATOM 670 O O . MET A 1 84 ? 4.509 -3.022 5.208 1.00 96.81 84 MET A O 1
ATOM 674 N N . SER A 1 85 ? 6.349 -3.119 6.506 1.00 95.25 85 SER A N 1
ATOM 675 C CA . SER A 1 85 ? 6.584 -4.541 6.263 1.00 95.25 85 SER A CA 1
ATOM 676 C C . SER A 1 85 ? 5.497 -5.404 6.905 1.00 95.25 85 SER A C 1
ATOM 678 O O . SER A 1 85 ? 4.873 -5.024 7.900 1.00 95.25 85 SER A O 1
ATOM 680 N N . TRP A 1 86 ? 5.322 -6.621 6.393 1.00 93.56 86 TRP A N 1
ATOM 681 C CA . TRP A 1 86 ? 4.384 -7.596 6.952 1.00 93.56 86 TRP A CA 1
ATOM 682 C C . TRP A 1 86 ? 4.612 -7.861 8.449 1.00 93.56 86 TRP A C 1
ATOM 684 O O . TRP A 1 86 ? 3.654 -7.960 9.209 1.00 93.56 86 TRP A O 1
ATOM 694 N N . GLN A 1 87 ? 5.869 -7.879 8.902 1.00 94.44 87 GLN A N 1
ATOM 695 C CA . GLN A 1 87 ? 6.221 -8.050 10.317 1.00 94.44 87 GLN A CA 1
ATOM 696 C C . GLN A 1 87 ? 5.840 -6.834 11.170 1.00 94.44 87 GLN A C 1
ATOM 698 O O . GLN A 1 87 ? 5.494 -6.989 12.338 1.00 94.44 87 GLN A O 1
ATOM 703 N N . GLU A 1 88 ? 5.921 -5.617 10.625 1.00 94.75 88 GLU A N 1
ATOM 704 C CA . GLU A 1 88 ? 5.453 -4.415 11.325 1.00 94.75 88 GLU A CA 1
ATOM 705 C C . GLU A 1 88 ? 3.933 -4.442 11.498 1.00 94.75 88 GLU A C 1
ATOM 707 O O . GLU A 1 88 ? 3.434 -4.124 12.575 1.00 94.75 88 GLU A O 1
ATOM 712 N N . ILE A 1 89 ? 3.213 -4.863 10.455 1.00 94.81 89 ILE A N 1
ATOM 713 C CA . ILE A 1 89 ? 1.752 -5.002 10.464 1.00 94.81 89 ILE A CA 1
ATOM 714 C C . ILE A 1 89 ? 1.328 -6.067 11.479 1.00 94.81 89 ILE A C 1
ATOM 716 O O . ILE A 1 89 ? 0.448 -5.822 12.299 1.00 94.81 89 ILE A O 1
ATOM 720 N N . GLU A 1 90 ? 1.997 -7.220 11.481 1.00 94.12 90 GLU A N 1
ATOM 721 C CA . GLU A 1 90 ? 1.727 -8.312 12.417 1.00 94.12 90 GLU A CA 1
ATOM 722 C C . GLU A 1 90 ? 1.869 -7.867 13.880 1.00 94.12 90 GLU A C 1
ATOM 724 O O . GLU A 1 90 ? 1.007 -8.178 14.702 1.00 94.12 90 GLU A O 1
ATOM 729 N N . ARG A 1 91 ? 2.915 -7.096 14.205 1.00 93.62 91 ARG A N 1
ATOM 730 C CA . ARG A 1 91 ? 3.109 -6.555 15.561 1.00 93.62 91 ARG A CA 1
ATOM 731 C C . ARG A 1 91 ? 1.972 -5.631 15.987 1.00 93.62 91 ARG A C 1
ATOM 733 O O . ARG A 1 91 ? 1.607 -5.660 17.148 1.00 93.62 91 ARG A O 1
ATOM 740 N N . GLN A 1 92 ? 1.405 -4.847 15.070 1.00 91.12 92 GLN A N 1
ATOM 741 C CA . GLN A 1 92 ? 0.309 -3.929 15.398 1.00 91.12 92 GLN A CA 1
ATOM 742 C C . GLN A 1 92 ? -1.057 -4.608 15.531 1.00 91.12 92 GLN A C 1
ATOM 744 O O . GLN A 1 92 ? -1.951 -4.046 16.155 1.00 91.12 92 GLN A O 1
ATOM 749 N N . ILE A 1 93 ? -1.248 -5.782 14.922 1.00 89.00 93 ILE A N 1
ATOM 750 C CA . ILE A 1 93 ? -2.532 -6.505 14.955 1.00 89.00 93 ILE A CA 1
ATOM 751 C C . ILE A 1 93 ? -2.603 -7.492 16.128 1.00 89.00 93 ILE A C 1
ATOM 753 O O . ILE A 1 93 ? -3.700 -7.848 16.554 1.00 89.00 93 ILE A O 1
ATOM 757 N N . LYS A 1 94 ? -1.458 -7.954 16.646 1.00 80.06 94 LYS A N 1
ATOM 758 C CA . LYS A 1 94 ? -1.403 -8.905 17.770 1.00 80.06 94 LYS A CA 1
ATOM 759 C C . LYS A 1 94 ? -1.820 -8.311 19.127 1.00 80.06 94 LYS A C 1
ATOM 761 O O . LYS A 1 94 ? -2.085 -9.095 20.037 1.00 80.06 94 LYS A O 1
ATOM 766 N N . ASP A 1 95 ? -1.924 -6.987 19.238 1.00 53.00 95 ASP A N 1
ATOM 767 C CA . ASP A 1 95 ? -2.326 -6.250 20.451 1.00 53.00 95 ASP A CA 1
ATOM 768 C C . ASP A 1 95 ? -3.856 -5.986 20.533 1.00 53.00 95 ASP A C 1
ATOM 770 O O . ASP A 1 95 ? -4.443 -5.975 21.647 1.00 53.00 95 ASP A O 1
#

Foldseek 3Di:
DAAEAEQAWDFFLDDDPVVLDPVVSVVVCVVCVVVVHDYHYHRQQDADKDFDDDDPVCPVCVCQCPDPDPVRHDPTDGGMTGGHDPVRVVVVVVD

Secondary structure (DSSP, 8-state):
--EEEEE--EEES---GGGG--HHHHHHHHHHHHTT--EEEEE---S-EEE-PPPGGGGGGHHHHT-S-TTTS--S---EEESS-HHHHHHHH--

Radius of gyration: 17.7 Å; Cα contacts (8 Å, |Δi|>4): 121; chains: 1; bounding box: 41×26×48 Å